Protein 5DPO (pdb70)

B-factor: mean 22.8, std 14.11, range [6.2, 79.81]

Sequence (101 aa):
FFKDYQKKNVRLLQDDSLEKKIINEWLKKTDDESHTKLKSLQELSEDINATSSFAEHSPLPDFVTRLWLDPHKALDADKNISKNEIRKLIKETAREIELVFTHQK

Secondary structure (DSSP, 8-state):
-HHHHHHHH--HHHHHHHHHHHHHHTT--TT-HHHHHHHHHH--TT--GGGTS-SS-HHHHHHHH-HHHHTT--TT--HHHHHHHHHHHHHHHHHHHTT--

Nearest PDB structures (foldseek):
  5dpo-assembly1_A-2  TM=1.010E+00  e=2.908E-14  Legionella pneumophila str. Paris
  6k3b-assembly1_B  TM=7.029E-01  e=5.428E-11  Legionella pneumophila
  1ezt-assembly1_A  TM=2.643E-01  e=6.997E+00  Rattus norvegicus
  1agr-assembly2_H  TM=2.590E-01  e=9.072E+00  Rattus norvegicus

Solvent-accessible surface area: 9014 Å² total

Foldseek 3Di:
DVVVVVVVVVCVLVVVLCVQLVVLQVPADPVRQSVVLVVVVVPDLVDLPALVDHPDDVLVSVCSVPVVVSVCVVVPPDPVNVVVVVVVVVVVCVCVVVVVD

Radius of gyration: 19.39 Å; Cα contacts (8 Å, |Δi|>4): 39; chains: 1; bounding box: 37×47×44 Å

Structure (mmCIF, N/CA/C/O backbone):
data_5DPO
#
_entry.id   5DPO
#
_cell.length_a   35.679
_cell.length_b   35.679
_cell.length_c   178.745
_cell.angle_alpha   90.00
_cell.angle_beta   90.00
_cell.angle_gamma   90.00
#
_symmetry.space_group_name_H-M   'P 43 21 2'
#
loop_
_entity.id
_entity.type
_entity.pdbx_description
1 polymer 'Uncharacterized protein'
2 water water
#
loop_
_atom_site.group_PDB
_atom_site.id
_atom_site.type_symbol
_atom_site.label_atom_id
_atom_site.label_alt_id
_atom_site.label_comp_id
_atom_site.label_asym_id
_atom_site.label_entity_id
_atom_site.label_seq_id
_atom_site.pdbx_PDB_ins_code
_atom_site.Cartn_x
_atom_site.Cartn_y
_atom_site.Cartn_z
_atom_site.occupancy
_atom_site.B_iso_or_equiv
_atom_site.auth_seq_id
_atom_site.auth_comp_id
_atom_site.auth_asym_id
_atom_site.auth_atom_id
_atom_site.pdbx_PDB_model_num
ATOM 1 N N . PHE A 1 11 ? 32.155 26.683 50.963 1.00 51.60 11 PHE A N 1
ATOM 2 C CA . PHE A 1 11 ? 30.762 27.093 50.834 1.00 52.25 11 PHE A CA 1
ATOM 3 C C . PHE A 1 11 ? 30.036 26.256 49.785 1.00 50.35 11 PHE A C 1
ATOM 4 O O . PHE A 1 11 ? 28.908 25.817 50.004 1.00 44.97 11 PHE A O 1
ATOM 6 N N . PHE A 1 12 ? 30.664 26.056 48.648 1.00 48.49 12 PHE A N 1
ATOM 7 C CA . PHE A 1 12 ? 30.075 25.238 47.626 1.00 46.03 12 PHE A CA 1
ATOM 8 C C . PHE A 1 12 ? 29.964 23.793 48.087 1.00 43.37 12 PHE A C 1
ATOM 9 O O . PHE A 1 12 ? 28.994 23.142 47.830 1.00 35.81 12 PHE A O 1
ATOM 17 N N . LYS A 1 13 ? 30.962 23.288 48.764 1.00 40.40 13 LYS A N 1
ATOM 18 C CA . LYS A 1 13 ? 30.857 21.884 49.151 1.00 39.69 13 LYS A CA 1
ATOM 19 C C . LYS A 1 13 ? 29.798 21.688 50.228 1.00 39.96 13 LYS A C 1
ATOM 20 O O . LYS A 1 13 ? 29.085 20.684 50.228 1.00 32.35 13 LYS A O 1
ATOM 26 N N . ASP A 1 14 ? 29.702 22.657 51.051 1.00 30.97 14 ASP A N 1
ATOM 27 C CA . ASP A 1 14 ? 28.610 22.598 52.014 1.00 34.18 14 ASP A CA 1
ATOM 28 C C . ASP A 1 14 ? 27.276 22.644 51.280 1.00 27.14 14 ASP A C 1
ATOM 29 O O . ASP A 1 14 ? 26.316 21.980 51.665 1.00 23.59 14 ASP A O 1
ATOM 34 N N . TYR A 1 15 ? 27.226 23.443 50.221 1.00 26.40 15 TYR A N 1
ATOM 35 C CA . TYR A 1 15 ? 26.019 23.568 49.413 1.00 21.60 15 TYR A CA 1
ATOM 36 C C . TYR A 1 15 ? 25.649 22.227 48.800 1.00 20.54 15 TYR A C 1
ATOM 37 O O . TYR A 1 15 ? 24.490 21.802 48.841 1.00 20.72 15 TYR A O 1
ATOM 46 N N . GLN A 1 16 ? 26.652 21.560 48.243 1.00 22.69 16 GLN A N 1
ATOM 47 C CA . GLN A 1 16 ? 26.447 20.263 47.615 1.00 21.86 16 GLN A CA 1
ATOM 48 C C . GLN A 1 16 ? 26.009 19.216 48.624 1.00 21.74 16 GLN A C 1
ATOM 49 O O . GLN A 1 16 ? 25.112 18.424 48.339 1.00 17.33 16 GLN A O 1
ATOM 55 N N . LYS A 1 17 ? 26.625 19.227 49.804 1.00 18.39 17 LYS A N 1
ATOM 56 C CA . LYS A 1 17 ? 26.247 18.303 50.871 1.00 21.81 17 LYS A CA 1
ATOM 57 C C . LYS A 1 17 ? 24.787 18.476 51.268 1.00 16.65 17 LYS A C 1
ATOM 58 O O . LYS A 1 17 ? 24.040 17.503 51.359 1.00 15.65 17 LYS A O 1
ATOM 64 N N . LYS A 1 18 ? 24.383 19.720 51.502 1.00 20.04 18 LYS A N 1
ATOM 65 C CA . LYS A 1 18 ? 23.018 19.997 51.917 1.00 21.51 18 LYS A CA 1
ATOM 66 C C . LYS A 1 18 ? 22.023 19.562 50.847 1.00 19.14 18 LYS A C 1
ATOM 67 O O . LYS A 1 18 ? 20.945 19.067 51.164 1.00 18.46 18 LYS A O 1
ATOM 73 N N . ASN A 1 19 ? 22.398 19.725 49.582 1.00 17.12 19 ASN A N 1
ATOM 74 C CA . ASN A 1 19 ? 21.536 19.309 48.479 1.00 16.45 19 ASN A CA 1
ATOM 75 C C . ASN A 1 19 ? 21.396 17.792 48.376 1.00 15.38 19 ASN A C 1
ATOM 76 O O . ASN A 1 19 ? 20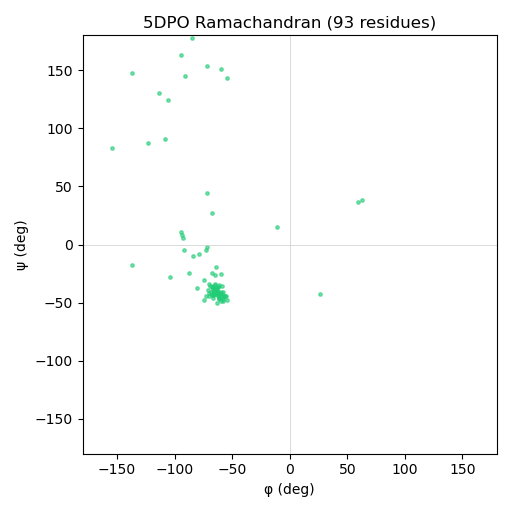.330 17.290 48.027 1.00 15.36 19 ASN A O 1
ATOM 81 N N . VAL A 1 20 ? 22.470 17.068 48.677 1.00 15.19 20 VAL A N 1
ATOM 82 C CA . VAL A 1 20 ? 22.417 15.611 48.683 1.00 14.48 20 VAL A CA 1
ATOM 83 C C . VAL A 1 20 ? 21.519 15.138 49.816 1.00 13.97 20 VAL A C 1
ATOM 84 O O . VAL A 1 20 ? 20.716 14.222 49.640 1.00 14.84 20 VAL A O 1
ATOM 96 N N . ARG A 1 22 ? 19.037 16.807 51.143 1.00 13.48 22 ARG A N 1
ATOM 97 C CA . ARG A 1 22 ? 17.684 17.102 50.670 1.00 15.07 22 ARG A CA 1
ATOM 98 C C . ARG A 1 22 ? 17.194 16.040 49.692 1.00 18.02 22 ARG A C 1
ATOM 99 O O . ARG A 1 22 ? 16.031 15.648 49.723 1.00 15.68 22 ARG A O 1
ATOM 107 N N . LEU A 1 23 ? 18.019 15.640 48.822 1.00 13.46 23 LEU A N 1
ATOM 108 C CA . LEU A 1 23 ? 17.645 14.614 47.853 1.00 15.85 23 LEU A CA 1
ATOM 109 C C . LEU A 1 23 ? 17.240 13.322 48.560 1.00 12.93 23 LEU A C 1
ATOM 110 O O . LEU A 1 23 ? 16.240 12.692 48.216 1.00 15.53 23 LEU A O 1
ATOM 115 N N . LEU A 1 24 ? 18.020 12.939 49.562 1.00 13.48 24 LEU A N 1
ATOM 116 C CA . LEU A 1 24 ? 17.733 11.737 50.328 1.00 12.25 24 LEU A CA 1
ATOM 117 C C . LEU A 1 24 ? 16.444 11.896 51.134 1.00 11.45 24 LEU A C 1
ATOM 118 O O . LEU A 1 24 ? 15.617 10.981 51.192 1.00 14.01 24 LEU A O 1
ATOM 123 N N . GLN A 1 25 ? 16.268 13.059 51.750 1.00 12.89 25 GLN A N 1
ATOM 124 C CA . GLN A 1 25 ? 15.063 13.302 52.532 1.00 11.52 25 GLN A CA 1
ATOM 125 C C . GLN A 1 25 ? 13.833 13.234 51.623 1.00 15.43 25 GLN A C 1
ATOM 126 O O . GLN A 1 25 ? 12.809 12.664 51.995 1.00 13.78 25 GLN A O 1
ATOM 132 N N . ASP A 1 26 ? 13.951 13.798 50.423 1.00 15.49 26 ASP A N 1
ATOM 133 C CA A ASP A 1 26 ? 12.881 13.768 49.423 0.34 17.56 26 ASP A CA 1
ATOM 134 C CA B ASP A 1 26 ? 12.846 13.775 49.474 0.66 16.34 26 ASP A CA 1
ATOM 135 C C . ASP A 1 26 ? 12.466 12.343 49.089 1.00 15.85 26 ASP A C 1
ATOM 136 O O . ASP A 1 26 ? 11.280 12.011 49.035 1.00 16.77 26 ASP A O 1
ATOM 145 N N . SER A 1 27 ? 13.465 11.507 48.832 1.00 14.62 27 SER A N 1
ATOM 146 C CA . SER A 1 27 ? 13.228 10.115 48.481 1.00 13.70 27 SER A CA 1
ATOM 147 C C . SER A 1 27 ? 12.600 9.342 49.633 1.00 12.93 27 SER A C 1
ATOM 148 O O . SER A 1 27 ? 11.692 8.536 49.420 1.00 13.03 27 SER A O 1
ATOM 151 N N . LEU A 1 28 ? 13.104 9.568 50.845 1.00 10.77 28 LEU A N 1
ATOM 152 C CA . LEU A 1 28 ? 12.543 8.936 52.035 1.00 10.09 28 LEU A CA 1
ATOM 153 C C . LEU A 1 28 ? 11.067 9.290 52.185 1.00 13.83 28 LEU A C 1
ATOM 154 O O . LEU A 1 28 ? 10.229 8.423 52.445 1.00 12.73 28 LEU A O 1
ATOM 159 N N . GLU A 1 29 ? 10.760 10.573 52.031 1.00 13.55 29 GLU A N 1
ATOM 160 C CA . GLU A 1 29 ? 9.387 11.044 52.161 1.00 12.43 29 GLU A CA 1
ATOM 161 C C . GLU A 1 29 ? 8.476 10.411 51.123 1.00 15.33 29 GLU A C 1
ATOM 162 O O . GLU A 1 29 ? 7.395 9.932 51.455 1.00 16.00 29 GLU A O 1
ATOM 168 N N . LYS A 1 30 ? 8.910 10.391 49.867 1.00 15.69 30 LYS A N 1
ATOM 169 C CA A LYS A 1 30 ? 8.076 9.862 48.793 0.61 16.63 30 LYS A CA 1
ATOM 170 C CA B LYS A 1 30 ? 8.069 9.863 48.798 0.39 17.22 30 LYS A CA 1
ATOM 171 C C . LYS A 1 30 ? 7.785 8.380 48.995 1.00 16.93 30 LYS A C 1
ATOM 172 O O . LYS A 1 30 ? 6.644 7.937 48.874 1.00 20.34 30 LYS A O 1
ATOM 183 N N . ILE A 1 31 ? 8.822 7.617 49.312 1.00 11.95 31 ILE A N 1
ATOM 184 C CA . ILE A 1 31 ? 8.666 6.182 49.480 1.00 11.54 31 ILE A CA 1
ATOM 185 C C . ILE A 1 31 ? 7.865 5.824 50.733 1.00 11.09 31 ILE A C 1
ATOM 186 O O . ILE A 1 31 ? 6.978 4.971 50.678 1.00 14.31 31 ILE A O 1
ATOM 191 N N . ILE A 1 32 ? 8.157 6.478 51.854 1.00 11.41 32 ILE A N 1
ATOM 192 C CA . ILE A 1 32 ? 7.442 6.179 53.092 1.00 10.81 32 ILE A CA 1
ATOM 193 C C . ILE A 1 32 ? 5.977 6.620 53.021 1.00 12.52 32 ILE A C 1
ATOM 194 O O . ILE A 1 32 ? 5.085 5.897 53.465 1.00 13.87 32 ILE A O 1
ATOM 199 N N . ASN A 1 33 ? 5.715 7.785 52.442 1.00 11.93 33 ASN A N 1
ATOM 200 C CA . ASN A 1 33 ? 4.329 8.242 52.339 1.00 13.83 33 ASN A CA 1
ATOM 201 C C . ASN A 1 33 ? 3.478 7.337 51.448 1.00 15.56 33 ASN A C 1
ATOM 202 O O . ASN A 1 33 ? 2.323 7.070 51.762 1.00 16.56 33 ASN A O 1
ATOM 207 N N . GLU A 1 34 ? 4.044 6.853 50.348 1.00 16.96 34 GLU A N 1
ATOM 208 C CA . GLU A 1 34 ? 3.313 5.932 49.474 1.00 18.26 34 GLU A CA 1
ATOM 209 C C . GLU A 1 34 ? 3.022 4.616 50.199 1.00 16.89 34 GLU A C 1
ATOM 210 O O . GLU A 1 34 ? 1.938 4.048 50.085 1.00 20.99 34 GLU A O 1
ATOM 216 N N . TRP A 1 35 ? 4.009 4.139 50.947 1.00 15.14 35 TRP A N 1
ATOM 217 C CA . TRP A 1 35 ? 3.912 2.894 51.702 1.00 13.29 35 TRP A CA 1
ATOM 218 C C . TRP A 1 35 ? 2.858 2.971 52.813 1.00 12.97 35 TRP A C 1
ATOM 219 O O . TRP A 1 35 ? 2.098 2.025 53.022 1.00 14.60 35 TRP A O 1
ATOM 230 N N . LEU A 1 36 ? 2.777 4.114 53.489 1.00 14.56 36 LEU A N 1
ATOM 231 C CA . LEU A 1 36 ? 1.843 4.292 54.600 1.00 13.28 36 LEU A CA 1
ATOM 232 C C . LEU A 1 36 ? 0.363 4.270 54.219 1.00 18.88 36 LEU A C 1
ATOM 233 O O . LEU A 1 36 ? -0.491 3.977 55.057 1.00 21.68 36 LEU A O 1
ATOM 238 N N A LYS A 1 37 ? 0.081 4.582 52.957 0.48 16.61 37 LYS A N 1
ATOM 239 N N B LYS A 1 37 ? 0.033 4.588 52.973 0.52 17.13 37 LYS A N 1
ATOM 240 C CA A LYS A 1 37 ? -1.288 4.708 52.468 0.48 21.04 37 LYS A CA 1
ATOM 241 C CA B LYS A 1 37 ? -1.380 4.728 52.634 0.52 21.05 37 LYS A CA 1
ATOM 242 C C A LYS A 1 37 ? -2.047 3.390 52.532 0.48 23.88 37 LYS A C 1
ATOM 243 C C B LYS A 1 37 ? -2.075 3.375 52.494 0.52 24.21 37 LYS A C 1
ATOM 244 O O A LYS A 1 37 ? -3.278 3.370 52.576 0.48 25.67 37 LYS A O 1
ATOM 245 O O B LYS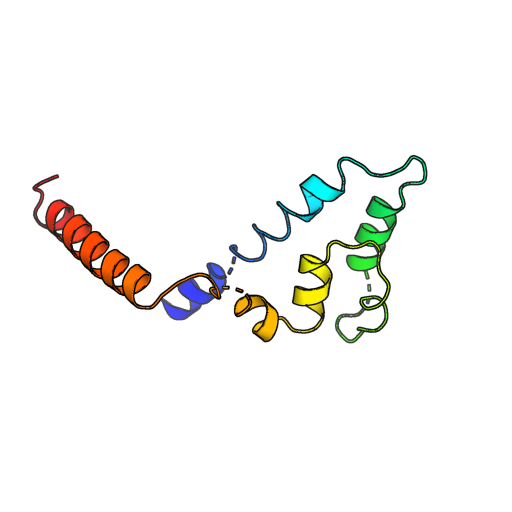 A 1 37 ? -3.298 3.314 52.359 0.52 26.28 37 LYS A O 1
ATOM 256 N N . THR A 1 38 ? -1.306 2.290 52.533 1.00 20.52 38 THR A N 1
ATOM 257 C CA . THR A 1 38 ? -1.907 0.965 52.590 1.00 22.52 38 THR A CA 1
ATOM 258 C C . THR A 1 38 ? -1.516 0.244 53.875 1.00 24.05 38 THR A C 1
ATOM 259 O O . THR A 1 38 ? -1.194 -0.940 53.856 1.00 28.84 38 THR A O 1
ATOM 263 N N . ASP A 1 39 ? -1.541 0.968 54.992 1.00 18.49 39 ASP A N 1
ATOM 264 C CA . ASP A 1 39 ? -1.312 0.354 56.293 1.00 14.32 39 ASP A CA 1
ATOM 265 C C . ASP A 1 39 ? -2.527 -0.490 56.669 1.00 21.57 39 ASP A C 1
ATOM 266 O O . ASP A 1 39 ? -3.641 -0.231 56.201 1.00 21.58 39 ASP A O 1
ATOM 271 N N . ASP A 1 40 ? -2.316 -1.505 57.501 1.00 18.85 40 ASP A N 1
ATOM 272 C CA . ASP A 1 40 ? -3.422 -2.345 57.937 1.00 16.73 40 ASP A CA 1
ATOM 273 C C . ASP A 1 40 ? -4.131 -1.715 59.129 1.00 19.55 40 ASP A C 1
ATOM 274 O O . ASP A 1 40 ? -3.729 -0.659 59.631 1.00 18.53 40 ASP A O 1
ATOM 279 N N . GLU A 1 41 ? -5.190 -2.375 59.575 1.00 19.70 41 GLU A N 1
ATOM 280 C CA . GLU A 1 41 ? -6.002 -1.879 60.673 1.00 21.06 41 GLU A CA 1
ATOM 281 C C . GLU A 1 41 ? -5.224 -1.820 61.991 1.00 19.53 41 GLU A C 1
ATOM 282 O O . GLU A 1 41 ? -5.537 -1.016 62.865 1.00 26.05 41 GLU A O 1
ATOM 288 N N . SER A 1 42 ? -4.204 -2.665 62.129 1.00 18.82 42 SER A N 1
ATOM 289 C CA . SER A 1 42 ? -3.446 -2.736 63.375 1.00 17.85 42 SER A CA 1
ATOM 290 C C . SER A 1 42 ? -2.218 -1.825 63.370 1.00 19.06 42 SER A C 1
ATOM 291 O O . SER A 1 42 ? -1.410 -1.860 64.301 1.00 18.29 42 SER A O 1
ATOM 294 N N . HIS A 1 43 ? -2.085 -1.027 62.313 1.00 17.63 43 HIS A N 1
ATOM 295 C CA . HIS A 1 43 ? -1.021 -0.030 62.187 1.00 11.89 43 HIS A CA 1
ATOM 296 C C . HIS A 1 43 ? 0.379 -0.636 62.166 1.00 13.28 43 HIS A C 1
ATOM 297 O O . HIS A 1 43 ? 1.313 -0.070 62.730 1.00 15.79 43 HIS A O 1
ATOM 304 N N . THR A 1 44 ? 0.525 -1.778 61.505 1.00 12.24 44 THR A N 1
ATOM 305 C CA . THR A 1 44 ? 1.831 -2.429 61.393 1.00 13.69 44 THR A CA 1
ATOM 306 C C . THR A 1 44 ? 2.888 -1.498 60.810 1.00 14.63 44 THR A C 1
ATOM 307 O O . THR A 1 44 ? 4.016 -1.424 61.313 1.00 14.02 44 THR A O 1
ATOM 311 N N . LYS A 1 45 ? 2.524 -0.774 59.758 1.00 12.49 45 LYS A N 1
ATOM 312 C CA . LYS A 1 45 ? 3.492 0.093 59.098 1.00 10.87 45 LYS A CA 1
ATOM 313 C C . LYS A 1 45 ? 3.803 1.332 59.937 1.00 13.09 45 LYS A C 1
ATOM 314 O O . LYS A 1 45 ? 4.970 1.702 60.088 1.00 10.82 45 LYS A O 1
ATOM 320 N N . LEU A 1 46 ? 2.774 1.967 60.492 1.00 9.54 46 LEU A N 1
ATOM 321 C CA . LEU A 1 46 ? 3.002 3.155 61.304 1.00 9.92 46 LEU A CA 1
ATOM 322 C C . LEU A 1 46 ? 3.852 2.810 62.521 1.00 11.22 46 LEU A C 1
ATOM 323 O O . LEU A 1 46 ? 4.744 3.569 62.892 1.00 9.74 46 LEU A O 1
ATOM 328 N N . LYS A 1 47 ? 3.585 1.661 63.134 1.00 12.26 47 LYS A N 1
ATOM 329 C CA . LYS A 1 47 ? 4.351 1.250 64.301 1.00 9.37 47 LYS A CA 1
ATOM 330 C C . LYS A 1 47 ? 5.814 1.022 63.943 1.00 9.22 47 LYS A C 1
ATOM 331 O O . LYS A 1 47 ? 6.704 1.400 64.702 1.00 10.5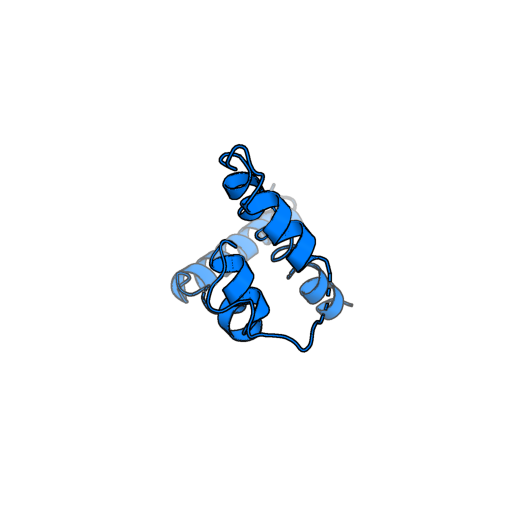3 47 LYS A O 1
ATOM 337 N N . SER A 1 48 ? 6.071 0.420 62.786 1.00 10.38 48 SER A N 1
ATOM 338 C CA . SER A 1 48 ? 7.455 0.197 62.379 1.00 10.55 48 SER A CA 1
ATOM 339 C C . SER A 1 48 ? 8.172 1.524 62.149 1.00 10.50 48 SER A C 1
ATOM 340 O O . SER A 1 48 ? 9.369 1.643 62.416 1.00 9.74 48 SER A O 1
ATOM 343 N N . LEU A 1 49 ? 7.435 2.518 61.653 1.00 9.03 49 LEU A N 1
ATOM 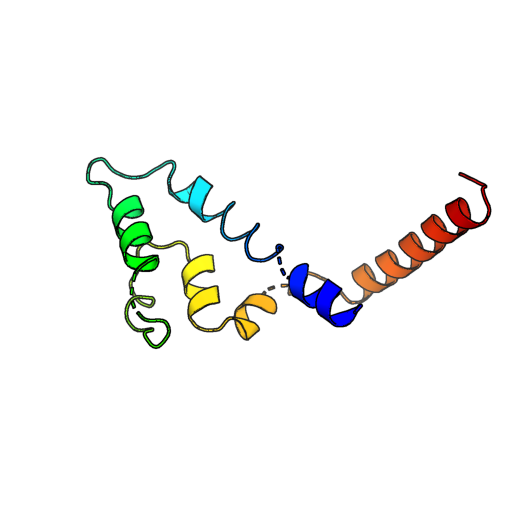344 C CA . LEU A 1 49 ? 7.995 3.845 61.435 1.00 7.59 49 LEU A CA 1
ATOM 345 C C . LEU A 1 49 ? 8.262 4.552 62.764 1.00 8.21 49 LEU A C 1
ATOM 346 O O . LEU A 1 49 ? 9.268 5.245 62.911 1.00 9.41 49 LEU A O 1
ATOM 351 N N . GLN A 1 50 ? 7.360 4.381 63.727 1.00 7.84 50 GLN A N 1
ATOM 352 C CA . GLN A 1 50 ? 7.582 4.929 65.065 1.00 8.45 50 GLN A CA 1
ATOM 353 C C . GLN A 1 50 ? 8.790 4.275 65.726 1.00 11.21 50 GLN A C 1
ATOM 354 O O . GLN A 1 50 ? 9.600 4.955 66.357 1.00 10.46 50 GLN A O 1
ATOM 360 N N . GLU A 1 51 ? 8.922 2.962 65.574 1.00 8.24 51 GLU A N 1
ATOM 361 C CA . GLU A 1 51 ? 10.120 2.273 66.059 1.00 8.10 51 GLU A CA 1
ATOM 362 C C . GLU A 1 51 ? 11.381 2.842 65.432 1.00 8.22 51 GLU A C 1
ATOM 363 O O . GLU A 1 51 ? 12.382 3.067 66.116 1.00 10.50 51 GLU A O 1
ATOM 369 N N . LEU A 1 52 ? 11.337 3.054 64.120 1.00 7.44 52 LEU A N 1
ATOM 370 C CA . LEU A 1 52 ? 12.500 3.555 63.394 1.00 8.09 52 LEU A CA 1
ATOM 371 C C . LEU A 1 52 ? 12.964 4.899 63.966 1.00 9.28 52 LEU A C 1
ATOM 372 O O . LEU A 1 52 ? 14.164 5.128 64.135 1.00 8.51 52 LEU A O 1
ATOM 377 N N . SER A 1 53 ? 12.014 5.772 64.299 1.00 8.54 53 SER A N 1
ATOM 378 C CA . SER A 1 53 ? 12.359 7.094 64.824 1.00 7.65 53 SER A CA 1
ATOM 379 C C . SER A 1 53 ? 13.093 7.017 66.165 1.00 10.18 53 SER A C 1
ATOM 380 O O . SER A 1 53 ? 13.753 7.972 66.562 1.00 14.45 53 SER A O 1
ATOM 383 N N . GLU A 1 54 ? 12.979 5.880 66.852 1.00 10.43 54 GLU A N 1
ATOM 384 C CA . GLU A 1 54 ? 13.594 5.694 68.164 1.00 11.82 54 GLU A CA 1
ATOM 385 C C . GLU A 1 54 ? 14.787 4.736 68.133 1.00 10.31 54 GLU A C 1
ATOM 386 O O . GLU A 1 54 ? 15.353 4.424 69.179 1.00 13.09 54 GLU A O 1
ATOM 400 N N . ASP A 1 56 ? 18.431 3.090 67.8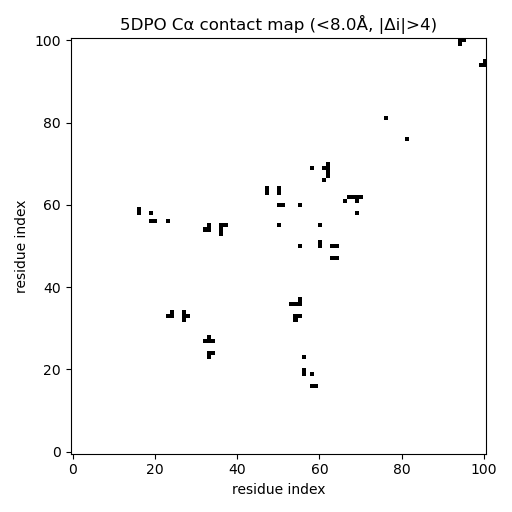83 1.00 8.49 56 ASP A N 1
ATOM 401 C CA . ASP A 1 56 ? 19.822 3.437 68.150 1.00 10.06 56 ASP A CA 1
ATOM 402 C C . ASP A 1 56 ? 20.577 3.489 66.820 1.00 14.61 56 ASP A C 1
ATOM 403 O O . ASP A 1 56 ? 20.479 2.561 66.019 1.00 9.47 56 ASP A O 1
ATOM 408 N N . ILE A 1 57 ? 21.326 4.560 66.565 1.00 8.45 57 ILE A N 1
ATOM 409 C CA . ILE A 1 57 ? 21.982 4.665 65.261 1.00 8.26 57 ILE A CA 1
ATOM 410 C C . ILE A 1 57 ? 23.153 3.693 65.117 1.00 9.82 57 ILE A C 1
ATOM 411 O O . ILE A 1 57 ? 23.746 3.599 64.042 1.00 11.86 57 ILE A O 1
ATOM 416 N N . ASN A 1 58 ? 23.480 2.968 66.185 1.00 11.63 58 ASN A N 1
ATOM 417 C CA . ASN A 1 58 ? 24.482 1.904 66.094 1.00 11.36 58 ASN A CA 1
ATOM 418 C C . ASN A 1 58 ? 23.876 0.543 65.788 1.00 12.37 58 ASN A C 1
ATOM 419 O O . ASN A 1 58 ? 24.599 -0.437 65.611 1.00 16.22 58 ASN A O 1
ATOM 424 N N . ALA A 1 59 ? 22.550 0.481 65.741 1.00 10.22 59 ALA A N 1
ATOM 425 C CA . ALA A 1 59 ? 21.856 -0.785 65.543 1.00 11.07 59 ALA A CA 1
ATOM 426 C C . ALA A 1 59 ? 21.606 -1.073 64.066 1.00 11.09 59 ALA A C 1
ATOM 427 O O . ALA A 1 59 ? 21.343 -0.154 63.288 1.00 12.00 59 ALA A O 1
ATOM 429 N N . THR A 1 60 ? 21.668 -2.348 63.685 1.00 13.61 60 THR A N 1
ATOM 430 C CA . THR A 1 60 ? 21.389 -2.743 62.304 1.00 11.56 60 THR A CA 1
ATOM 431 C C . THR A 1 60 ? 20.519 -3.995 62.173 1.00 12.73 60 THR A C 1
ATOM 432 O O . THR A 1 60 ? 19.944 -4.237 61.116 1.00 13.92 60 THR A O 1
ATOM 436 N N . SER A 1 61 ? 20.406 -4.783 63.239 1.00 13.98 61 SER A N 1
ATOM 437 C CA A SER A 1 61 ? 19.707 -6.064 63.165 0.48 15.53 61 SER A CA 1
ATOM 438 C CA B SER A 1 61 ? 19.709 -6.064 63.170 0.52 15.51 61 SER A CA 1
ATOM 439 C C . SER A 1 61 ? 18.239 -5.928 62.766 1.00 17.68 61 SER A C 1
ATOM 440 O O . SER A 1 61 ? 17.708 -6.769 62.039 1.00 18.46 61 SER A O 1
ATOM 445 N N . PHE A 1 62 ? 17.582 -4.870 63.234 1.00 12.24 62 PHE A N 1
ATOM 446 C CA . PHE A 1 62 ? 16.167 -4.670 62.952 1.00 13.18 62 PHE A CA 1
ATOM 447 C C . PHE A 1 62 ? 15.897 -4.570 61.453 1.00 14.62 62 PHE A C 1
ATOM 448 O O . PHE A 1 62 ? 14.795 -4.849 60.989 1.00 17.68 62 PHE A O 1
ATOM 456 N N . ALA A 1 63 ? 16.912 -4.158 60.703 1.00 16.19 63 ALA A N 1
ATOM 457 C CA . ALA A 1 63 ? 16.722 -3.801 59.303 1.00 22.29 63 ALA A CA 1
ATOM 458 C C . ALA A 1 63 ? 16.758 -5.004 58.368 1.00 22.50 63 ALA A C 1
ATOM 459 O O . ALA A 1 63 ? 16.401 -4.887 57.197 1.00 24.76 63 ALA A O 1
ATOM 461 N N . GLU A 1 64 ? 17.153 -6.157 58.882 1.00 25.07 64 GLU A N 1
ATOM 462 C CA . GLU A 1 64 ? 17.216 -7.313 58.014 1.00 30.08 64 GLU A CA 1
ATOM 463 C C . GLU A 1 64 ? 15.912 -7.959 57.793 1.00 35.47 64 GLU A C 1
ATOM 464 O O . GLU A 1 64 ? 15.659 -8.411 56.718 1.00 44.92 64 GLU A O 1
ATOM 470 N N . HIS A 1 65 ? 15.083 -8.022 58.806 1.00 30.19 65 HIS A N 1
ATOM 471 C CA . HIS A 1 65 ? 13.724 -8.526 58.675 1.00 32.29 65 HIS A CA 1
ATOM 472 C C . HIS A 1 65 ? 12.739 -7.460 59.136 1.00 27.33 65 HIS A C 1
ATOM 473 O O . HIS A 1 65 ? 12.345 -7.431 60.300 1.00 34.25 65 HIS A O 1
ATOM 480 N N . SER A 1 66 ? 12.350 -6.587 58.211 1.00 24.69 66 SER A N 1
ATOM 481 C CA . SER A 1 66 ? 11.558 -5.402 58.539 1.00 18.57 66 SER A CA 1
ATOM 482 C C . SER A 1 66 ? 10.433 -5.168 57.537 1.00 18.54 66 SER A C 1
ATOM 483 O O . SER A 1 66 ? 10.582 -5.461 56.353 1.00 20.64 66 SER A O 1
ATOM 486 N N . PRO A 1 67 ? 9.302 -4.622 58.006 1.00 16.92 67 PRO A N 1
ATOM 487 C CA . PRO A 1 67 ? 8.253 -4.198 57.076 1.00 16.43 67 PRO A CA 1
ATOM 488 C C . PRO A 1 67 ? 8.562 -2.851 56.417 1.00 13.44 67 PRO A C 1
ATOM 489 O O . PRO A 1 67 ? 7.836 -2.438 55.512 1.00 17.39 67 PRO A O 1
ATOM 493 N N . LEU A 1 68 ? 9.615 -2.174 56.865 1.00 13.23 68 LEU A N 1
ATOM 494 C CA . LEU A 1 68 ? 9.996 -0.895 56.278 1.00 11.88 68 LEU A CA 1
ATOM 495 C C . LEU A 1 68 ? 10.311 -1.047 54.798 1.00 10.42 68 LEU A C 1
ATOM 496 O O . LEU A 1 68 ? 10.744 -2.111 54.364 1.00 15.04 68 LEU A O 1
ATOM 501 N N . PRO A 1 69 ? 10.085 0.017 54.015 1.00 11.29 69 PRO A N 1
ATOM 502 C CA . PRO A 1 69 ? 10.456 -0.000 52.595 1.00 15.71 69 PRO A CA 1
ATOM 503 C C . PRO A 1 69 ? 11.925 -0.357 52.394 1.00 15.83 69 PRO A C 1
ATOM 504 O O . PRO A 1 69 ? 12.770 0.042 53.197 1.00 13.34 69 PRO A O 1
ATOM 508 N N . ASP A 1 70 ? 12.219 -1.111 51.341 1.00 14.20 70 ASP A N 1
ATOM 509 C CA . ASP A 1 70 ? 13.579 -1.568 51.101 1.00 13.08 70 ASP A CA 1
ATOM 510 C C . ASP A 1 70 ? 14.575 -0.417 50.947 1.00 12.10 70 ASP A C 1
ATOM 511 O O . ASP A 1 70 ? 15.717 -0.528 51.384 1.00 13.53 70 ASP A O 1
ATOM 516 N N . PHE A 1 71 ? 14.156 0.690 50.341 1.00 13.83 71 PHE A N 1
ATOM 517 C CA . PHE A 1 71 ? 15.067 1.826 50.207 1.00 11.91 71 PHE A CA 1
ATOM 518 C C . PHE A 1 71 ? 15.474 2.370 51.573 1.00 12.77 71 PHE A C 1
ATOM 519 O O . PHE A 1 71 ? 16.613 2.800 51.769 1.00 12.38 71 PHE A O 1
ATOM 527 N N . VAL A 1 72 ? 14.535 2.356 52.515 1.00 10.61 72 VAL A N 1
ATOM 528 C CA . VAL A 1 72 ? 14.795 2.886 53.845 1.00 9.20 72 VAL A CA 1
ATOM 529 C C . VAL A 1 72 ? 15.837 2.030 54.565 1.00 10.74 72 VAL A C 1
ATOM 530 O O . VAL A 1 72 ? 16.791 2.560 55.132 1.00 8.71 72 VAL A O 1
ATOM 534 N N . THR A 1 73 ? 15.683 0.712 54.515 1.00 10.02 73 THR A N 1
ATOM 535 C CA . THR A 1 73 ? 16.623 -0.145 55.222 1.00 10.59 73 THR A CA 1
ATOM 536 C C . THR A 1 73 ? 17.966 -0.223 54.501 1.00 11.11 73 THR A C 1
ATOM 537 O O . THR A 1 73 ? 18.992 -0.360 55.152 1.00 12.49 73 THR A O 1
ATOM 541 N N . ARG A 1 74 ? 17.968 -0.108 53.175 1.00 12.00 74 ARG A N 1
ATOM 542 C CA . ARG A 1 74 ? 19.231 -0.085 52.441 1.00 10.22 74 ARG A CA 1
ATOM 543 C C . ARG A 1 74 ? 20.014 1.175 52.769 1.00 11.28 74 ARG A C 1
ATOM 544 O O . ARG A 1 74 ? 21.226 1.121 52.983 1.00 13.19 74 ARG A O 1
ATOM 552 N N . LEU A 1 75 ? 19.323 2.311 52.811 1.00 10.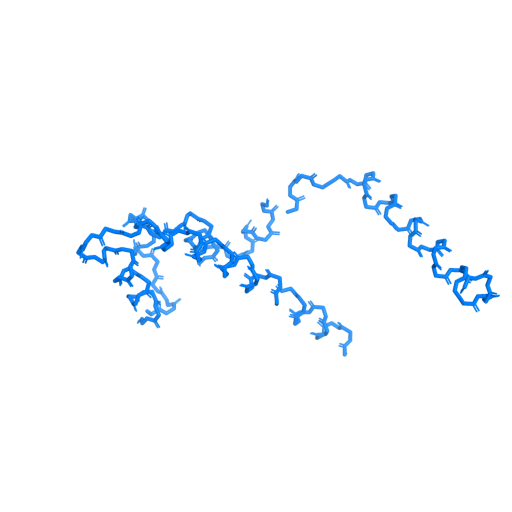15 75 LEU A N 1
ATOM 553 C CA . LEU A 1 75 ? 19.979 3.573 53.140 1.00 9.08 75 LEU A CA 1
ATOM 554 C C . LEU A 1 75 ? 20.530 3.552 54.563 1.00 12.78 75 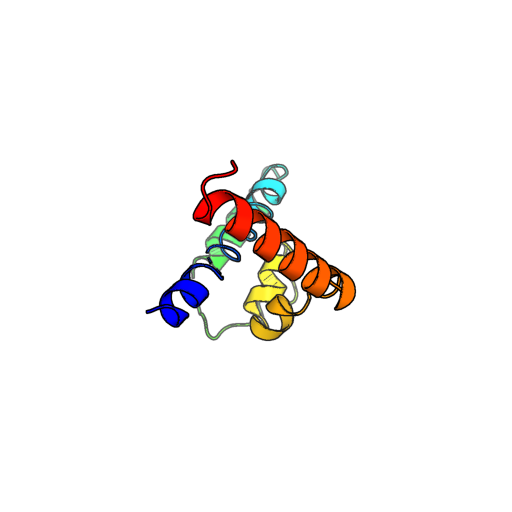LEU A C 1
ATOM 555 O O . LEU A 1 75 ? 21.619 4.047 54.814 1.00 10.34 75 LEU A O 1
ATOM 560 N N . TRP A 1 76 ? 19.774 2.976 55.490 1.00 8.41 76 TRP A N 1
ATOM 561 C CA . TRP A 1 76 ? 20.245 2.825 56.868 1.00 8.06 76 TRP A CA 1
ATOM 562 C C . TRP A 1 76 ? 21.487 1.930 56.956 1.00 11.80 76 TRP A C 1
ATOM 563 O O . TRP A 1 76 ? 22.492 2.293 57.573 1.00 10.73 76 TRP A O 1
ATOM 574 N N . LEU A 1 77 ? 21.409 0.759 56.331 1.00 10.37 77 LEU A N 1
ATOM 575 C CA . LEU A 1 77 ? 22.452 -0.250 56.469 1.00 10.40 77 LEU A CA 1
ATOM 576 C C . LEU A 1 77 ? 23.775 0.181 55.845 1.00 12.40 77 LEU A C 1
ATOM 577 O O . LEU A 1 77 ? 24.840 -0.083 56.398 1.00 15.43 77 LEU A O 1
ATOM 582 N N . ASP A 1 78 ? 23.711 0.843 54.696 1.00 19.93 78 ASP A N 1
ATOM 583 C CA . ASP A 1 78 ? 24.923 1.225 53.982 1.00 19.34 78 ASP A CA 1
ATOM 584 C C . ASP A 1 78 ? 24.640 2.442 53.114 1.00 19.16 78 ASP A C 1
ATOM 585 O O . ASP A 1 78 ? 24.359 2.299 51.929 1.00 18.71 78 ASP A O 1
ATOM 590 N N . PRO A 1 79 ? 24.698 3.643 53.711 1.00 19.67 79 PRO A N 1
ATOM 591 C CA . PRO A 1 79 ? 24.335 4.878 53.007 1.00 19.76 79 PRO A CA 1
ATOM 592 C C . PRO A 1 79 ? 25.141 5.095 51.732 1.00 20.46 79 PRO A C 1
ATOM 593 O O . PRO A 1 79 ? 24.568 5.452 50.702 1.00 21.46 79 PRO A O 1
ATOM 597 N N . HIS A 1 80 ? 26.449 4.869 51.794 1.00 23.90 80 HIS A N 1
ATOM 598 C CA . HIS A 1 80 ? 27.290 5.119 50.634 1.00 28.10 80 HIS A CA 1
ATOM 599 C C . HIS A 1 80 ? 26.952 4.154 49.503 1.00 24.59 80 HIS A C 1
ATOM 600 O O . HIS A 1 80 ? 26.969 4.529 48.335 1.00 27.89 80 HIS A O 1
ATOM 607 N N . LYS A 1 81 ? 26.636 2.912 49.852 1.00 23.41 81 LYS A N 1
ATOM 608 C CA . LYS A 1 81 ? 26.234 1.941 48.845 1.00 18.84 81 LYS A CA 1
ATOM 609 C C . LYS A 1 81 ? 24.898 2.332 48.227 1.00 21.45 81 LYS A C 1
ATOM 610 O O . LYS A 1 81 ? 24.693 2.170 47.026 1.00 27.88 81 LYS A O 1
ATOM 616 N N . ALA A 1 82 ? 23.996 2.859 49.050 1.00 17.87 82 ALA A N 1
ATOM 617 C CA . ALA A 1 82 ? 22.663 3.241 48.591 1.00 18.20 82 ALA A CA 1
ATOM 618 C C . ALA A 1 82 ? 22.741 4.428 47.635 1.00 29.05 82 ALA A C 1
ATOM 619 O O . ALA A 1 82 ? 21.998 4.502 46.656 1.00 27.35 82 ALA A O 1
ATOM 621 N N . LEU A 1 83 ? 23.661 5.344 47.916 1.00 23.97 83 LEU A N 1
ATOM 622 C CA . LEU A 1 83 ? 23.872 6.512 47.069 1.00 30.91 83 LEU A CA 1
ATOM 623 C C . LEU A 1 83 ? 24.544 6.149 45.745 1.00 40.12 83 LEU A C 1
ATOM 624 O O . LEU A 1 83 ? 24.758 7.014 44.900 1.00 44.31 83 LEU A O 1
ATOM 629 N N . ASP A 1 84 ? 24.881 4.874 45.571 1.00 41.13 84 ASP A N 1
ATOM 630 C CA . ASP A 1 84 ? 25.471 4.400 44.323 1.00 34.96 84 ASP A CA 1
ATOM 631 C C . ASP A 1 84 ? 24.450 3.642 43.483 1.00 29.29 84 ASP A C 1
ATOM 632 O O . ASP A 1 84 ? 24.548 3.607 42.257 1.00 40.38 84 ASP A O 1
ATOM 637 N N . ALA A 1 85 ? 23.471 3.031 44.140 1.00 23.48 85 ALA A N 1
ATOM 638 C CA . ALA A 1 85 ? 22.374 2.389 43.424 1.00 32.62 85 ALA A CA 1
ATOM 639 C C . ALA A 1 85 ? 21.469 3.456 42.815 1.00 42.95 85 ALA A C 1
ATOM 640 O O . ALA A 1 85 ? 20.646 3.175 41.944 1.00 39.91 85 ALA A O 1
ATOM 650 N N . ASP A 1 87 ? 22.481 6.239 41.180 1.00 33.94 87 ASP A N 1
ATOM 651 C CA . ASP A 1 87 ? 22.969 6.752 39.906 1.00 33.60 87 ASP A CA 1
ATOM 652 C C . ASP A 1 87 ? 23.359 5.623 38.955 1.00 22.17 87 ASP A C 1
ATOM 653 O O . ASP A 1 87 ? 24.027 5.859 37.949 1.00 25.32 87 ASP A O 1
ATOM 658 N N . LYS A 1 88 ? 22.927 4.402 39.259 1.00 19.54 88 LYS A N 1
ATOM 659 C CA . LYS A 1 88 ? 23.355 3.248 38.472 1.00 20.90 88 LYS A CA 1
ATOM 660 C C . LYS A 1 88 ? 22.793 3.288 37.055 1.00 26.07 88 LYS A C 1
ATOM 661 O O . LYS A 1 88 ? 23.367 2.699 36.140 1.00 28.78 88 LYS A O 1
ATOM 667 N N . ASN A 1 89 ? 21.678 3.987 36.873 1.00 20.65 89 ASN A N 1
ATOM 668 C CA . ASN A 1 89 ? 21.043 4.066 35.560 1.00 22.80 89 ASN A CA 1
ATOM 669 C C . ASN A 1 89 ? 21.466 5.299 34.769 1.00 24.22 89 ASN A C 1
ATOM 670 O O . ASN A 1 89 ? 20.864 5.609 33.741 1.00 27.21 89 ASN A O 1
ATOM 675 N N . ILE A 1 90 ? 22.489 6.002 35.249 1.00 18.34 90 ILE A N 1
ATOM 676 C CA . ILE A 1 90 ? 22.973 7.206 34.572 1.00 17.17 90 ILE A CA 1
ATOM 677 C C . ILE A 1 90 ? 24.293 6.946 33.855 1.00 20.10 90 ILE A C 1
ATOM 678 O O . ILE A 1 90 ? 25.269 6.506 34.464 1.00 19.91 90 ILE A O 1
ATOM 683 N N . SER A 1 91 ? 24.330 7.228 32.558 1.00 17.21 91 SER A N 1
ATOM 684 C CA . SER A 1 91 ? 25.528 6.949 31.780 1.00 17.30 91 SER A CA 1
ATOM 685 C C . SER A 1 91 ? 26.444 8.155 31.666 1.00 17.00 91 SER A C 1
ATOM 686 O O . SER A 1 91 ? 26.046 9.293 31.910 1.00 16.83 91 SER A O 1
ATOM 689 N N . LYS A 1 92 ? 27.682 7.881 31.285 1.00 13.59 92 LYS A N 1
ATOM 690 C CA . LYS A 1 92 ? 28.647 8.926 31.019 1.00 11.62 92 LYS A CA 1
ATOM 691 C C . LYS A 1 92 ? 28.133 9.823 29.891 1.00 10.54 92 LYS A C 1
ATOM 692 O O . LYS A 1 92 ? 28.233 11.051 29.973 1.00 13.56 92 LYS A O 1
ATOM 698 N N . ASN A 1 93 ? 27.543 9.217 28.860 1.00 11.97 93 ASN A N 1
ATOM 699 C CA . ASN A 1 93 ? 26.957 9.975 27.749 1.00 11.62 93 ASN A CA 1
ATOM 700 C C . ASN A 1 93 ? 25.863 10.933 28.204 1.00 10.02 93 ASN A C 1
ATOM 701 O O . ASN A 1 93 ? 25.783 12.062 27.726 1.00 11.00 93 ASN A O 1
ATOM 706 N N . GLU A 1 94 ? 25.006 10.473 29.111 1.00 11.19 94 GLU A N 1
ATOM 707 C CA . GLU A 1 94 ? 23.914 11.304 29.609 1.00 9.28 94 GLU A CA 1
ATOM 708 C C . GLU A 1 94 ? 24.439 12.517 30.365 1.00 11.58 94 GLU A C 1
ATOM 709 O O . GLU A 1 94 ? 23.920 13.619 30.215 1.00 8.77 94 GLU A O 1
ATOM 715 N N . ILE A 1 95 ? 25.459 12.309 31.190 1.00 9.63 95 ILE A N 1
ATOM 716 C CA . ILE A 1 95 ? 26.038 13.408 31.962 1.00 8.56 95 ILE A CA 1
ATOM 717 C C . ILE A 1 95 ? 26.740 14.415 31.057 1.00 9.09 95 ILE A C 1
ATOM 718 O O . ILE A 1 95 ? 26.590 15.621 31.234 1.00 9.36 95 ILE A O 1
ATOM 723 N N . ARG A 1 96 ? 27.503 13.933 30.084 1.00 9.69 96 ARG A N 1
ATOM 724 C CA . ARG A 1 96 ? 28.199 14.869 29.211 1.00 8.43 96 ARG A CA 1
ATOM 725 C C . ARG A 1 96 ? 27.194 15.651 28.366 1.00 10.17 96 ARG A C 1
ATOM 726 O O . ARG A 1 96 ? 27.389 16.840 28.123 1.00 8.63 96 ARG A O 1
ATOM 734 N N . LYS A 1 97 ? 26.108 15.002 27.952 1.00 9.55 97 LYS A N 1
ATOM 735 C CA . LYS A 1 97 ? 25.035 15.720 27.267 1.00 7.51 97 LYS A CA 1
ATOM 736 C C . LYS A 1 97 ? 24.416 16.788 28.166 1.00 8.32 97 LYS A C 1
ATOM 737 O O . LYS A 1 97 ?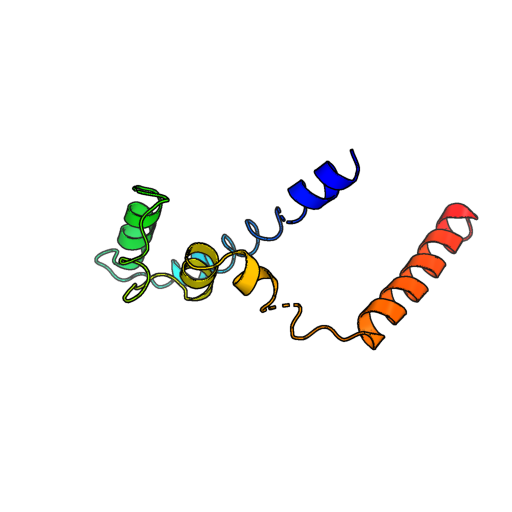 24.141 17.900 27.713 1.00 8.61 97 LYS A O 1
ATOM 743 N N . LEU A 1 98 ? 24.193 16.454 29.435 1.00 7.81 98 LEU A N 1
ATOM 744 C CA . LEU A 1 98 ? 23.658 17.420 30.390 1.00 9.49 98 LEU A CA 1
ATOM 745 C C . LEU A 1 98 ? 24.589 18.619 30.541 1.00 10.57 98 LEU A C 1
ATOM 746 O O . LEU A 1 98 ? 24.143 19.769 30.586 1.00 8.58 98 LEU A O 1
ATOM 751 N N . ILE A 1 99 ? 25.886 18.350 30.621 1.00 6.37 99 ILE A N 1
ATOM 752 C CA . ILE A 1 99 ? 26.869 19.425 30.717 1.00 6.20 99 ILE A CA 1
ATOM 753 C C . ILE A 1 99 ? 26.825 20.340 29.489 1.00 6.70 99 ILE A C 1
ATOM 754 O O . ILE A 1 99 ? 26.817 21.554 29.629 1.00 7.44 99 ILE A O 1
ATOM 759 N N . LYS A 1 100 ? 26.781 19.764 28.290 1.00 8.19 100 LYS A N 1
ATOM 760 C CA . LYS A 1 100 ? 26.690 20.576 27.074 1.00 9.08 100 LYS A CA 1
ATOM 761 C C . LYS A 1 100 ? 25.400 21.389 27.031 1.00 8.79 100 LYS A C 1
ATOM 762 O O . LYS A 1 100 ? 25.412 22.574 26.682 1.00 9.22 100 LYS A O 1
ATOM 768 N N . GLU A 1 101 ? 24.289 20.747 27.382 1.00 9.06 101 GLU A N 1
ATOM 769 C CA . GLU A 1 101 ? 22.987 21.418 27.376 1.00 8.69 101 GLU A CA 1
ATOM 770 C C . GLU A 1 101 ? 22.951 22.574 28.367 1.00 12.00 101 GLU A C 1
ATOM 771 O O . GLU A 1 101 ? 22.408 23.640 28.079 1.00 9.73 101 GLU A O 1
ATOM 777 N N . THR A 1 102 ? 23.542 22.352 29.534 1.00 9.73 102 THR A N 1
ATOM 778 C CA . THR A 1 102 ? 23.568 23.353 30.584 1.00 7.36 102 THR A CA 1
ATOM 779 C C . THR A 1 102 ? 24.482 24.509 30.204 1.00 9.71 102 THR A C 1
ATOM 780 O O . THR A 1 102 ? 24.142 25.674 30.422 1.00 9.12 102 THR A O 1
ATOM 784 N N . ALA A 1 103 ? 25.634 24.187 29.624 1.00 8.15 103 ALA A N 1
ATOM 785 C CA . ALA A 1 103 ? 26.553 25.212 29.133 1.00 7.61 103 ALA A CA 1
ATOM 786 C C . ALA A 1 103 ? 25.851 26.138 28.140 1.00 8.76 103 ALA A C 1
ATOM 787 O O . ALA A 1 103 ? 26.001 27.356 28.205 1.00 8.50 103 ALA A O 1
ATOM 789 N N . ARG A 1 104 ? 25.082 25.552 27.229 1.00 7.39 104 ARG A N 1
ATOM 790 C CA . ARG A 1 104 ? 24.362 26.325 26.222 1.00 7.33 104 ARG A CA 1
ATOM 791 C C . ARG A 1 104 ? 23.277 27.193 26.854 1.00 9.18 104 ARG A C 1
ATOM 792 O O . ARG A 1 104 ? 23.133 28.367 26.499 1.00 8.63 104 ARG A O 1
ATOM 800 N N . GLU A 1 105 ? 22.525 26.621 27.793 1.00 8.42 105 GLU A N 1
ATOM 801 C CA . GLU A 1 105 ? 21.491 27.376 28.504 1.00 10.13 105 GLU A CA 1
ATOM 802 C C . GLU A 1 105 ? 22.080 28.591 29.216 1.00 12.93 105 GLU A C 1
ATOM 803 O O . GLU A 1 105 ? 21.568 29.711 29.098 1.00 11.68 105 GLU A O 1
ATOM 809 N N . ILE A 1 106 ? 23.164 28.367 29.948 1.00 10.05 106 ILE A N 1
ATOM 810 C CA . ILE A 1 106 ? 23.820 29.441 30.679 1.00 7.42 106 ILE A CA 1
ATOM 811 C C . ILE A 1 106 ? 24.332 30.508 29.717 1.00 10.18 106 ILE A C 1
ATOM 812 O O . ILE A 1 106 ? 24.167 31.699 29.973 1.00 10.66 106 ILE A O 1
ATOM 817 N N . GLU A 1 107 ? 24.929 30.082 28.607 1.00 8.43 107 GLU A N 1
ATOM 818 C CA . GLU A 1 107 ? 25.405 31.026 27.599 1.00 8.97 107 GLU A CA 1
ATOM 819 C C . GLU A 1 107 ? 24.282 31.957 27.146 1.00 13.61 107 GLU A C 1
ATOM 820 O O . GLU A 1 107 ? 24.465 33.171 27.086 1.00 12.05 107 GLU A O 1
ATOM 826 N N . LEU A 1 108 ? 23.123 31.387 26.829 1.00 8.54 108 LEU A N 1
ATOM 827 C CA . LEU A 1 108 ? 22.017 32.197 26.313 1.00 7.63 108 LEU A CA 1
ATOM 828 C C . LEU A 1 108 ? 21.494 33.190 27.351 1.00 10.00 108 LEU A C 1
ATOM 829 O O . LEU A 1 108 ? 21.105 34.304 27.002 1.00 10.60 108 LEU A O 1
ATOM 834 N N . VAL A 1 109 ? 21.498 32.801 28.623 1.00 9.24 109 VAL A N 1
ATOM 835 C CA . VAL A 1 109 ? 21.049 33.698 29.684 1.00 8.18 109 VAL A CA 1
ATOM 836 C C . VAL A 1 109 ? 22.089 34.777 29.968 1.00 8.53 109 VAL A C 1
ATOM 837 O O . VAL A 1 109 ? 21.759 35.967 30.037 1.00 8.93 109 VAL A O 1
ATOM 841 N N . PHE A 1 110 ? 23.343 34.357 30.113 1.00 8.64 110 PHE A N 1
ATOM 842 C CA . PHE A 1 110 ? 24.431 35.270 30.437 1.00 9.11 110 PHE A CA 1
ATOM 843 C C . PHE A 1 110 ? 24.636 36.329 29.358 1.00 9.44 110 PHE A C 1
ATOM 844 O O . PHE A 1 110 ? 24.979 37.472 29.665 1.00 11.63 110 PHE A O 1
ATOM 852 N N . THR A 1 111 ? 24.421 35.951 28.101 1.00 9.77 111 THR A N 1
ATOM 853 C CA . THR A 1 111 ? 24.571 36.892 26.990 1.00 9.21 111 THR A CA 1
ATOM 854 C C . THR A 1 111 ? 23.249 37.570 26.622 1.00 9.44 111 THR A C 1
ATOM 855 O O . THR A 1 111 ? 23.164 38.269 25.608 1.00 11.35 111 THR A O 1
ATOM 859 N N . HIS A 1 112 ? 22.223 37.358 27.445 1.00 10.99 112 HIS A N 1
ATOM 860 C CA . HIS A 1 112 ? 20.926 38.027 27.295 1.00 8.98 112 HIS A CA 1
ATOM 861 C C . HIS A 1 112 ? 20.252 37.746 25.957 1.00 10.86 112 HIS A C 1
ATOM 862 O O . HIS A 1 112 ? 19.592 38.619 25.386 1.00 15.41 112 HIS A O 1
ATOM 869 N N . GLN A 1 113 ? 20.405 36.516 25.470 1.00 12.14 113 GLN A N 1
ATOM 870 C CA . GLN A 1 113 ? 19.721 36.083 24.258 1.00 10.10 113 GLN A CA 1
ATOM 871 C C . GLN A 1 113 ? 18.346 35.534 24.615 1.00 11.45 113 GLN A C 1
ATOM 872 O O . GLN A 1 113 ? 17.436 35.531 23.795 1.00 12.91 113 GLN A O 1
ATOM 878 N N . LYS A 1 114 ? 18.214 35.078 25.855 1.00 14.80 114 LYS A N 1
ATOM 879 C CA . LYS A 1 114 ? 16.964 34.521 26.349 1.00 13.61 114 LYS A CA 1
ATOM 880 C C . LYS A 1 114 ? 16.536 35.248 27.615 1.00 24.38 114 LYS A C 1
ATOM 881 O O . LYS A 1 114 ? 17.282 35.266 28.596 1.00 38.48 114 LYS A O 1
#